Protein AF-A0A4Z1SW24-F1 (afdb_monomer_lite)

Sequence (104 aa):
MAGHVTGSALSKSWKSTTKVLSRKTKKPTHERIAADRAAHEARMLEKELQSQNNARIKAAAAKRKERRVRREEALMKGTQMISSKKAQKMTPKQRRAMNIIKVD

pLDDT: mean 75.92, std 16.0, range [43.38, 96.94]

Structure (mmCIF, N/CA/C/O backbone):
data_AF-A0A4Z1SW24-F1
#
_entry.id   AF-A0A4Z1SW24-F1
#
loop_
_atom_site.group_PDB
_atom_site.id
_atom_site.type_symbol
_atom_site.label_atom_id
_atom_site.label_alt_id
_atom_site.label_comp_id
_atom_site.label_asym_id
_atom_site.label_entity_id
_atom_site.label_seq_id
_atom_site.pdbx_PDB_ins_code
_atom_site.Cartn_x
_atom_site.Cartn_y
_atom_site.Cartn_z
_atom_site.occupancy
_atom_site.B_iso_or_equiv
_atom_site.auth_seq_id
_atom_site.auth_comp_id
_atom_site.auth_asym_id
_atom_site.auth_atom_id
_atom_site.pdbx_PDB_model_num
ATOM 1 N N . MET A 1 1 ? 98.381 20.927 -33.379 1.00 46.09 1 MET A N 1
ATOM 2 C CA . MET A 1 1 ? 97.637 21.781 -32.426 1.00 46.09 1 MET A CA 1
ATOM 3 C C . MET A 1 1 ? 96.355 22.241 -33.096 1.00 46.09 1 MET A C 1
ATOM 5 O O . MET A 1 1 ? 96.426 22.571 -34.269 1.00 46.09 1 MET A O 1
ATOM 9 N N . ALA A 1 2 ? 95.256 22.268 -32.331 1.00 43.56 2 ALA A N 1
ATOM 10 C CA . ALA A 1 2 ? 93.890 22.660 -32.715 1.00 43.56 2 ALA A CA 1
ATOM 11 C C . ALA A 1 2 ? 93.202 21.720 -33.733 1.00 43.56 2 ALA A C 1
ATOM 13 O O . ALA A 1 2 ? 93.764 21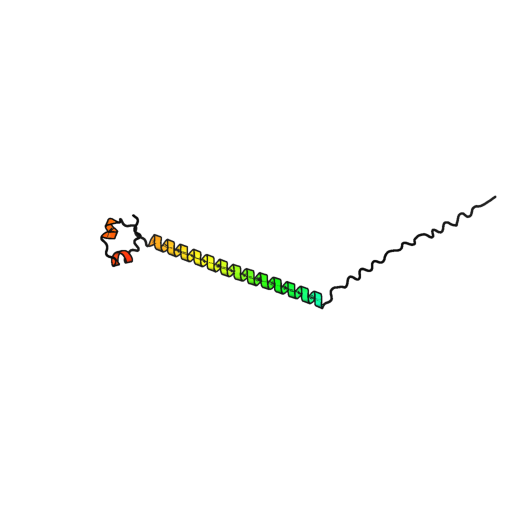.394 -34.763 1.00 43.56 2 ALA A O 1
ATOM 14 N N . GLY A 1 3 ? 91.994 21.209 -33.520 1.00 49.28 3 GLY A N 1
ATOM 15 C CA . GLY A 1 3 ? 91.053 21.355 -32.419 1.00 49.28 3 GLY A CA 1
ATOM 16 C C . GLY A 1 3 ? 90.027 20.224 -32.508 1.00 49.28 3 GLY A C 1
ATOM 17 O O . GLY A 1 3 ? 89.663 19.777 -33.595 1.00 49.28 3 GLY A O 1
ATOM 18 N N . HIS A 1 4 ? 89.609 19.727 -31.348 1.00 43.38 4 HIS A N 1
ATOM 19 C CA . HIS A 1 4 ? 88.555 18.735 -31.211 1.00 43.38 4 HIS A CA 1
ATOM 20 C C . HIS A 1 4 ? 87.237 19.295 -31.760 1.00 43.38 4 HIS A C 1
ATOM 22 O O . HIS A 1 4 ? 86.652 20.195 -31.164 1.00 43.38 4 HIS A O 1
ATOM 28 N N . VAL A 1 5 ? 86.727 18.732 -32.855 1.00 52.22 5 VAL A N 1
ATOM 29 C CA . VAL A 1 5 ? 85.311 18.880 -33.207 1.00 52.22 5 VAL A CA 1
ATOM 30 C C . VAL A 1 5 ? 84.553 17.795 -32.446 1.00 52.22 5 VAL A C 1
ATOM 32 O O . VAL A 1 5 ? 84.212 16.742 -32.982 1.00 52.22 5 VAL A O 1
ATOM 35 N N . THR A 1 6 ? 84.307 18.017 -31.153 1.00 61.47 6 THR A N 1
ATOM 36 C CA . THR A 1 6 ? 83.323 17.233 -30.393 1.00 61.47 6 THR A CA 1
ATOM 37 C C . THR A 1 6 ? 81.925 17.661 -30.828 1.00 61.47 6 THR A C 1
ATOM 39 O O . THR A 1 6 ? 81.242 18.410 -30.141 1.00 61.47 6 THR A O 1
ATOM 42 N N . GLY A 1 7 ? 81.530 17.221 -32.022 1.00 54.22 7 GLY A N 1
ATOM 43 C CA . GLY A 1 7 ? 80.200 17.435 -32.598 1.00 54.22 7 GLY A CA 1
ATOM 44 C C . GLY A 1 7 ? 79.377 16.152 -32.762 1.00 54.22 7 GLY A C 1
ATOM 45 O O . GLY A 1 7 ? 78.235 16.217 -33.203 1.00 54.22 7 GLY A O 1
ATOM 46 N N . SER A 1 8 ? 79.909 14.979 -32.393 1.00 53.50 8 SER A N 1
ATOM 47 C CA . SER A 1 8 ? 79.171 13.698 -32.422 1.00 53.50 8 SER A CA 1
ATOM 48 C C . SER A 1 8 ? 78.355 13.452 -31.150 1.00 53.50 8 SER A C 1
ATOM 50 O O . SER A 1 8 ? 78.374 12.373 -30.570 1.00 53.50 8 SER A O 1
ATOM 52 N N . ALA A 1 9 ? 77.604 14.464 -30.725 1.00 56.50 9 ALA A N 1
ATOM 53 C CA . ALA A 1 9 ? 76.535 14.312 -29.743 1.00 56.50 9 ALA A CA 1
ATOM 54 C C . ALA A 1 9 ? 75.215 14.851 -30.312 1.00 56.50 9 ALA A C 1
ATOM 56 O O . ALA A 1 9 ? 74.424 15.478 -29.616 1.00 56.50 9 ALA A O 1
ATOM 57 N N . LEU A 1 10 ? 74.954 14.588 -31.598 1.00 54.59 10 LEU A N 1
ATOM 58 C CA . LEU A 1 10 ? 73.584 14.566 -32.103 1.00 54.59 10 LEU A CA 1
ATOM 59 C C . LEU A 1 10 ? 72.898 13.347 -31.478 1.00 54.59 10 LEU A C 1
ATOM 61 O O . LEU A 1 10 ? 72.996 12.220 -31.964 1.00 54.59 10 LEU A O 1
ATOM 65 N N . SER A 1 11 ? 72.276 13.618 -30.336 1.00 58.59 11 SER A N 1
ATOM 66 C CA . SER A 1 11 ? 71.447 12.780 -29.476 1.00 58.59 11 SER A CA 1
ATOM 67 C C . SER A 1 11 ? 70.433 11.924 -30.248 1.00 58.59 11 SER A C 1
ATOM 69 O O . SER A 1 11 ? 69.245 12.220 -30.346 1.00 58.59 11 SER A O 1
ATOM 71 N N . LYS A 1 12 ? 70.883 10.786 -30.776 1.00 57.66 12 LYS A N 1
ATOM 72 C CA . LYS A 1 12 ? 70.006 9.753 -31.339 1.00 57.66 12 LYS A CA 1
ATOM 73 C C . LYS A 1 12 ? 69.612 8.743 -30.265 1.00 57.66 12 LYS A C 1
ATOM 75 O O . LYS A 1 12 ? 70.061 7.603 -30.302 1.00 57.66 12 LYS A O 1
ATOM 80 N N . SER A 1 13 ? 68.744 9.120 -29.329 1.00 62.22 13 SER A N 1
ATOM 81 C CA . SER A 1 13 ? 68.044 8.111 -28.513 1.00 62.22 13 SER A CA 1
ATOM 82 C C . SER A 1 13 ? 66.715 8.572 -27.914 1.00 62.22 13 SER A C 1
ATOM 84 O O . SER A 1 13 ? 66.354 8.170 -26.816 1.00 62.22 13 SER A O 1
ATOM 86 N N . TRP A 1 14 ? 65.901 9.332 -28.647 1.00 54.59 14 TRP A N 1
ATOM 87 C CA . TRP A 1 14 ? 64.477 9.468 -28.308 1.00 54.59 14 TRP A CA 1
ATOM 88 C C . TRP A 1 14 ? 63.616 8.576 -29.196 1.00 54.59 14 TRP A C 1
ATOM 90 O O . TRP A 1 14 ? 62.717 9.032 -29.895 1.00 54.59 14 TRP A O 1
ATOM 100 N N . LYS A 1 15 ? 63.850 7.260 -29.145 1.00 61.56 15 LYS A N 1
ATOM 101 C CA . LYS A 1 15 ? 62.774 6.318 -29.477 1.00 61.56 15 LYS A CA 1
ATOM 102 C C . LYS A 1 15 ? 61.886 6.174 -28.245 1.00 61.56 15 LYS A C 1
ATOM 104 O O . LYS A 1 15 ? 61.897 5.151 -27.566 1.00 61.56 15 LYS A O 1
ATOM 109 N N . SER A 1 16 ? 61.125 7.231 -27.953 1.00 57.12 16 SER A N 1
ATOM 110 C CA . SER A 1 16 ? 59.925 7.100 -27.135 1.00 57.12 16 SER A CA 1
ATOM 111 C C . SER A 1 16 ? 58.966 6.233 -27.935 1.00 57.12 16 SER A C 1
ATOM 113 O O . SER A 1 16 ? 58.281 6.699 -28.843 1.00 57.12 16 SER A O 1
ATOM 115 N N . THR A 1 17 ? 58.993 4.930 -27.670 1.00 60.16 17 THR A N 1
ATOM 116 C CA . THR A 1 17 ? 57.983 4.019 -28.198 1.00 60.16 17 THR A CA 1
ATOM 117 C C . THR A 1 17 ? 56.740 4.271 -27.362 1.00 60.16 17 THR A C 1
ATOM 119 O O . THR A 1 17 ? 56.462 3.563 -26.395 1.00 60.16 17 THR A O 1
ATOM 122 N N . THR A 1 18 ? 56.028 5.356 -27.665 1.00 60.00 18 THR A N 1
ATOM 123 C CA . THR A 1 18 ? 54.707 5.600 -27.108 1.00 60.00 18 THR A CA 1
ATOM 124 C C . THR A 1 18 ? 53.847 4.417 -27.517 1.00 60.00 18 THR A C 1
ATOM 126 O O . THR A 1 18 ? 53.480 4.243 -28.677 1.00 60.00 18 THR A O 1
ATOM 129 N N . LYS A 1 19 ? 53.561 3.542 -26.550 1.00 61.88 19 LYS A N 1
ATOM 130 C CA . LYS A 1 19 ? 52.544 2.507 -26.687 1.00 61.88 19 LYS A CA 1
ATOM 131 C C . LYS A 1 19 ? 51.244 3.257 -26.970 1.00 61.88 19 LYS A C 1
ATOM 133 O O . LYS A 1 19 ? 50.606 3.759 -26.046 1.00 61.88 19 LYS A O 1
ATOM 138 N N . VAL A 1 20 ? 50.863 3.382 -28.240 1.00 62.56 20 VAL A N 1
ATOM 139 C CA . VAL A 1 20 ? 49.527 3.844 -28.612 1.00 62.56 20 VAL A CA 1
ATOM 140 C C . VAL A 1 20 ? 48.590 2.714 -28.220 1.00 62.56 20 VAL A C 1
ATOM 142 O O . VAL A 1 20 ? 48.241 1.844 -29.013 1.00 62.56 20 VAL A O 1
ATOM 145 N N . LEU A 1 21 ? 48.219 2.683 -26.941 1.00 61.12 21 LEU A N 1
ATOM 146 C CA . LEU A 1 21 ? 47.108 1.884 -26.473 1.00 61.12 21 LEU A CA 1
ATOM 147 C C . LEU A 1 21 ? 45.860 2.574 -27.018 1.00 61.12 21 LEU A C 1
ATOM 149 O O . LEU A 1 21 ? 45.226 3.367 -26.322 1.00 61.12 21 LEU A O 1
ATOM 153 N N . SER A 1 22 ? 45.532 2.316 -28.288 1.00 59.78 22 SER A N 1
ATOM 154 C CA . SER A 1 22 ? 44.246 2.714 -28.838 1.00 59.78 22 SER A CA 1
ATOM 155 C C . SER A 1 22 ? 43.200 1.904 -28.082 1.00 59.78 22 SER A C 1
ATOM 157 O O . SER A 1 22 ? 42.841 0.785 -28.460 1.00 59.78 22 SER A O 1
ATOM 159 N N . ARG A 1 23 ? 42.721 2.441 -26.960 1.00 63.31 23 ARG A N 1
ATOM 160 C CA . ARG A 1 23 ? 41.455 2.001 -26.402 1.00 63.31 23 ARG A CA 1
ATOM 161 C C . ARG A 1 23 ? 40.442 2.386 -27.463 1.00 63.31 23 ARG A C 1
ATOM 163 O O . ARG A 1 23 ? 40.027 3.537 -27.537 1.00 63.31 23 ARG A O 1
ATOM 170 N N . LYS A 1 24 ? 40.080 1.431 -28.322 1.00 60.97 24 LYS A N 1
ATOM 171 C CA . LYS A 1 24 ? 38.838 1.501 -29.083 1.00 60.97 24 LYS A CA 1
ATOM 172 C C . LYS A 1 24 ? 37.730 1.459 -28.037 1.00 60.97 24 LYS A C 1
ATOM 174 O O . LYS A 1 24 ? 37.173 0.402 -27.754 1.00 60.97 24 LYS A O 1
ATOM 179 N N . THR A 1 25 ? 37.464 2.592 -27.395 1.00 62.03 25 THR A N 1
ATOM 180 C CA . THR A 1 25 ? 36.224 2.835 -26.679 1.00 62.03 25 THR A CA 1
ATOM 181 C C . THR A 1 25 ? 35.155 2.770 -27.753 1.00 62.03 25 THR A C 1
ATOM 183 O O . THR A 1 25 ? 34.875 3.743 -28.448 1.00 6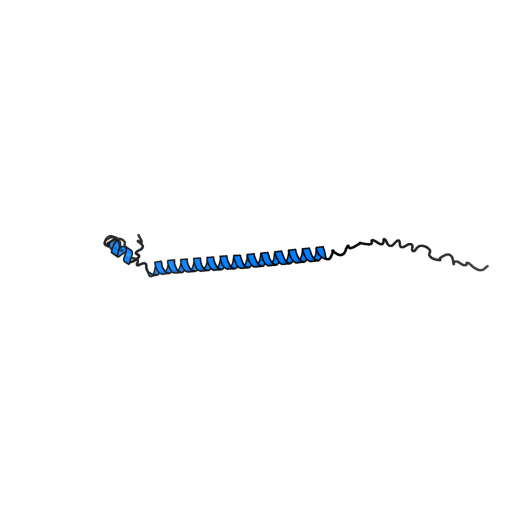2.03 25 THR A O 1
ATOM 186 N N . LYS A 1 26 ? 34.632 1.561 -27.987 1.00 66.56 26 LYS A N 1
ATOM 187 C CA . LYS A 1 26 ? 33.449 1.366 -28.815 1.00 66.56 26 LYS A CA 1
ATOM 188 C C . LYS A 1 26 ? 32.371 2.192 -28.130 1.00 66.56 26 LYS A C 1
ATOM 190 O O . LYS A 1 26 ? 31.879 1.793 -27.075 1.00 66.56 26 LYS A O 1
ATOM 195 N N . LYS A 1 27 ? 32.097 3.386 -28.665 1.00 68.56 27 LYS A N 1
ATOM 196 C CA . LYS A 1 27 ? 30.977 4.201 -28.203 1.00 68.56 27 LYS A CA 1
ATOM 197 C C . LYS A 1 27 ? 29.752 3.282 -28.219 1.00 68.56 27 LYS A C 1
ATOM 199 O O . LYS A 1 27 ? 29.608 2.528 -29.189 1.00 68.56 27 LYS A O 1
ATOM 204 N N . PRO A 1 28 ? 28.939 3.257 -27.151 1.00 67.69 28 PRO A N 1
ATOM 205 C CA . PRO A 1 28 ? 27.744 2.433 -27.149 1.00 67.69 28 PRO A CA 1
ATOM 206 C C . PRO A 1 28 ? 26.934 2.770 -28.400 1.00 67.69 28 PRO A C 1
ATOM 208 O O . PRO A 1 28 ? 26.774 3.942 -28.749 1.00 67.69 28 PRO A O 1
ATOM 211 N N . THR A 1 29 ? 26.507 1.735 -29.122 1.00 78.38 29 THR A N 1
ATOM 212 C CA . THR A 1 29 ? 25.648 1.917 -30.289 1.00 78.38 29 THR A CA 1
ATOM 213 C C . THR A 1 29 ? 24.360 2.601 -29.842 1.00 78.38 29 THR A C 1
ATOM 215 O O . THR A 1 29 ? 23.932 2.450 -28.696 1.00 78.38 29 THR A O 1
ATOM 218 N N . HIS A 1 30 ? 23.742 3.363 -30.741 1.00 79.81 30 HIS A N 1
ATOM 219 C CA . HIS A 1 30 ? 22.489 4.068 -30.465 1.00 79.81 30 HIS A CA 1
ATOM 220 C C . HIS A 1 30 ? 21.419 3.138 -29.857 1.00 79.81 30 HIS A C 1
ATOM 222 O O . HIS A 1 30 ? 20.726 3.515 -28.917 1.00 79.81 30 HIS A O 1
ATOM 228 N N . GLU A 1 31 ? 21.371 1.886 -30.315 1.00 81.00 31 GLU A N 1
ATOM 229 C CA . GLU A 1 31 ? 20.504 0.824 -29.788 1.00 81.00 31 GLU A CA 1
ATOM 230 C C . GLU A 1 31 ? 20.747 0.516 -28.305 1.00 81.00 31 GLU A C 1
ATOM 232 O O . GLU A 1 31 ? 19.794 0.385 -27.542 1.00 81.00 31 GLU A O 1
ATOM 237 N N . ARG A 1 32 ? 22.012 0.451 -27.861 1.00 82.44 32 ARG A N 1
ATOM 238 C CA . ARG A 1 32 ? 22.345 0.206 -26.448 1.00 82.44 32 ARG A CA 1
ATOM 239 C C . ARG A 1 32 ? 21.920 1.375 -25.568 1.00 82.44 32 ARG A C 1
ATOM 241 O O . ARG A 1 32 ? 21.357 1.158 -24.505 1.00 82.44 32 ARG A O 1
ATOM 248 N N . ILE A 1 33 ? 22.121 2.606 -26.042 1.00 85.75 33 ILE A N 1
ATOM 249 C CA . ILE A 1 33 ? 21.683 3.812 -25.324 1.00 85.75 33 ILE A CA 1
ATOM 250 C C . ILE A 1 33 ? 20.152 3.839 -25.204 1.00 85.75 33 ILE A C 1
ATOM 252 O O . ILE A 1 33 ? 19.626 4.178 -24.146 1.00 85.75 33 ILE A O 1
ATOM 256 N N . ALA A 1 34 ? 19.432 3.473 -26.268 1.00 87.44 34 ALA A N 1
ATOM 257 C CA . ALA A 1 34 ? 17.974 3.402 -26.255 1.00 87.44 34 ALA A CA 1
ATOM 258 C C . ALA A 1 34 ? 17.459 2.316 -25.295 1.00 87.44 34 ALA A C 1
ATOM 260 O O . ALA A 1 34 ? 16.552 2.582 -24.508 1.00 87.44 34 ALA A O 1
ATOM 261 N N . ALA A 1 35 ? 18.073 1.130 -25.302 1.00 88.06 35 ALA A N 1
ATOM 262 C CA . ALA A 1 35 ? 17.725 0.045 -24.387 1.00 88.06 35 ALA A CA 1
ATOM 263 C C . ALA A 1 35 ? 17.974 0.422 -22.916 1.00 88.06 35 ALA A C 1
ATOM 265 O O . ALA A 1 35 ? 17.112 0.192 -22.068 1.00 88.06 35 ALA A O 1
ATOM 266 N N . ASP A 1 36 ? 19.107 1.065 -22.618 1.00 90.75 36 ASP A N 1
ATOM 267 C CA . ASP A 1 36 ? 19.434 1.519 -21.262 1.00 90.75 36 ASP A CA 1
ATOM 268 C C . ASP A 1 36 ? 18.443 2.585 -20.763 1.00 90.75 36 ASP A C 1
ATOM 270 O O . ASP A 1 36 ? 18.028 2.550 -19.600 1.00 90.75 36 ASP A O 1
ATOM 274 N N . ARG A 1 37 ? 18.013 3.504 -21.642 1.00 92.00 37 ARG A N 1
ATOM 275 C CA . ARG A 1 37 ? 16.969 4.497 -21.329 1.00 92.00 37 ARG A CA 1
ATOM 276 C C . ARG A 1 37 ? 15.621 3.836 -21.063 1.00 92.00 37 ARG A C 1
ATOM 278 O O . ARG A 1 37 ? 15.033 4.099 -20.019 1.00 92.00 37 ARG A O 1
ATOM 285 N N . ALA A 1 38 ? 15.180 2.928 -21.931 1.00 92.25 38 ALA A N 1
ATOM 286 C CA . ALA A 1 38 ? 13.917 2.213 -21.753 1.00 92.25 38 ALA A CA 1
ATOM 287 C C . ALA A 1 38 ? 13.903 1.389 -20.452 1.00 92.25 38 ALA A C 1
ATOM 289 O O . ALA A 1 38 ? 12.935 1.422 -19.694 1.00 92.25 38 ALA A O 1
ATOM 290 N N . ALA A 1 39 ? 15.007 0.707 -20.129 1.00 93.69 39 ALA A N 1
ATOM 291 C CA . ALA A 1 39 ? 15.148 -0.034 -18.876 1.00 93.69 39 ALA A CA 1
ATOM 292 C C . ALA A 1 39 ? 15.180 0.887 -17.644 1.00 93.69 39 ALA A C 1
ATOM 294 O O . ALA A 1 39 ? 14.740 0.511 -16.554 1.00 93.69 39 ALA A O 1
ATOM 295 N N . HIS A 1 40 ? 15.726 2.096 -17.776 1.00 94.06 40 HIS A N 1
ATOM 296 C CA . HIS A 1 40 ? 15.668 3.098 -16.718 1.00 94.06 40 HIS A CA 1
ATOM 297 C C . HIS A 1 40 ? 14.236 3.609 -16.509 1.00 94.06 40 HIS A C 1
ATOM 299 O O . HIS A 1 40 ? 13.756 3.608 -15.378 1.00 94.06 40 HIS A O 1
ATOM 305 N N . GLU A 1 41 ? 13.535 3.978 -17.579 1.00 95.31 41 GLU A N 1
ATOM 306 C CA . GLU A 1 41 ? 12.142 4.436 -17.532 1.00 95.31 41 GLU A CA 1
ATOM 307 C C . GLU A 1 41 ? 11.214 3.373 -16.936 1.00 95.31 41 GLU A C 1
ATOM 309 O O . GLU A 1 41 ? 10.446 3.679 -16.024 1.00 95.31 41 GLU A O 1
ATOM 314 N N . ALA A 1 42 ? 11.357 2.109 -17.344 1.00 94.75 42 ALA A N 1
ATOM 315 C CA . ALA A 1 42 ? 10.599 0.997 -16.776 1.00 94.75 42 ALA A CA 1
ATOM 316 C C . ALA A 1 42 ? 10.812 0.862 -15.258 1.00 94.75 42 ALA A C 1
ATOM 318 O O . ALA A 1 42 ? 9.845 0.750 -14.505 1.00 94.75 42 ALA A O 1
ATOM 319 N N . ARG A 1 43 ? 12.064 0.959 -14.783 1.00 95.12 43 ARG A N 1
ATOM 320 C CA . ARG A 1 43 ? 12.378 0.928 -13.342 1.00 95.12 43 ARG A CA 1
ATOM 321 C C . ARG A 1 43 ? 11.789 2.116 -12.585 1.00 95.12 43 ARG A C 1
ATOM 323 O O . ARG A 1 43 ? 11.413 1.971 -11.423 1.00 95.12 43 ARG A O 1
ATOM 330 N N . MET A 1 44 ? 11.726 3.292 -13.205 1.00 95.31 44 MET A N 1
ATOM 331 C CA . MET A 1 44 ? 11.105 4.467 -12.590 1.00 95.31 44 MET A CA 1
ATOM 332 C C . MET A 1 44 ? 9.587 4.304 -12.485 1.00 95.31 44 MET A C 1
ATOM 334 O O . MET A 1 44 ? 9.023 4.582 -11.427 1.00 95.31 44 MET A O 1
ATOM 338 N N . LEU A 1 45 ? 8.941 3.784 -13.531 1.00 95.50 45 LEU A N 1
ATOM 339 C CA . LEU A 1 45 ? 7.508 3.485 -13.524 1.00 95.50 45 LEU A CA 1
ATOM 340 C C . LEU A 1 45 ? 7.150 2.414 -12.487 1.00 95.50 45 LEU A C 1
ATOM 342 O O . LEU A 1 45 ? 6.171 2.568 -11.761 1.00 95.50 45 LEU A O 1
ATOM 346 N N . GLU A 1 46 ? 7.957 1.361 -12.362 1.00 95.81 46 GLU A N 1
ATOM 347 C CA . GLU A 1 46 ? 7.750 0.316 -11.355 1.00 95.81 46 GLU A CA 1
ATOM 348 C C . GLU A 1 46 ? 7.823 0.877 -9.927 1.00 95.81 46 GLU A C 1
ATOM 350 O O . GLU A 1 46 ? 6.941 0.612 -9.106 1.00 95.81 46 GLU A O 1
ATOM 355 N N . LYS A 1 47 ? 8.824 1.720 -9.642 1.00 96.56 47 LYS A N 1
ATOM 356 C CA . LYS A 1 47 ? 8.945 2.407 -8.346 1.00 96.56 47 LYS A CA 1
ATOM 357 C C . LYS A 1 47 ? 7.742 3.298 -8.053 1.00 96.56 47 LYS A C 1
ATOM 359 O O . LYS A 1 47 ? 7.259 3.308 -6.920 1.00 96.56 47 LYS A O 1
ATOM 364 N N . GLU A 1 48 ? 7.248 4.023 -9.052 1.00 96.38 48 GLU A N 1
ATOM 365 C CA . GLU A 1 48 ? 6.073 4.884 -8.906 1.00 96.38 48 GLU A CA 1
ATOM 366 C C . GLU A 1 48 ? 4.815 4.057 -8.602 1.00 96.38 48 GLU A C 1
ATOM 368 O O . GLU A 1 48 ? 4.110 4.328 -7.628 1.00 96.38 48 GLU A O 1
ATOM 373 N N . LEU A 1 49 ? 4.576 2.975 -9.348 1.00 96.00 49 LEU A N 1
ATOM 374 C CA . LEU A 1 49 ? 3.461 2.059 -9.091 1.00 96.00 49 LEU A CA 1
ATOM 375 C C . LEU A 1 49 ? 3.539 1.436 -7.693 1.00 96.00 49 LEU A C 1
ATOM 377 O O . LEU A 1 49 ? 2.531 1.348 -6.984 1.00 96.00 49 LEU A O 1
ATOM 381 N N . GLN A 1 50 ? 4.735 1.034 -7.262 1.00 96.94 50 GLN A N 1
ATOM 382 C CA . GLN A 1 50 ? 4.951 0.496 -5.923 1.00 96.94 50 GLN A CA 1
ATOM 383 C C . GLN A 1 50 ? 4.674 1.551 -4.841 1.00 96.94 50 GLN A C 1
ATOM 385 O O . GLN A 1 50 ? 4.008 1.255 -3.846 1.00 96.94 50 GLN A O 1
ATOM 390 N N . SER A 1 51 ? 5.131 2.789 -5.041 1.00 95.88 51 SER A N 1
ATOM 391 C CA . SER A 1 51 ? 4.868 3.919 -4.144 1.00 95.88 51 SER A CA 1
ATOM 392 C C . SER A 1 51 ? 3.367 4.188 -4.001 1.00 95.88 51 SER A C 1
ATOM 394 O O . SER A 1 51 ? 2.844 4.247 -2.883 1.00 95.88 51 SER A O 1
ATOM 396 N N . GLN A 1 52 ? 2.641 4.245 -5.119 1.00 95.56 52 GLN A N 1
ATOM 397 C CA . GLN A 1 52 ? 1.193 4.458 -5.130 1.00 95.56 52 GLN A CA 1
ATOM 398 C C . GLN A 1 52 ? 0.431 3.320 -4.443 1.00 95.56 52 GLN A C 1
ATOM 400 O O . GLN A 1 52 ? -0.481 3.571 -3.648 1.00 95.56 52 GLN A O 1
ATOM 405 N N . ASN A 1 53 ? 0.819 2.066 -4.684 1.00 96.50 53 ASN A N 1
ATOM 406 C CA . ASN A 1 53 ? 0.229 0.919 -3.995 1.00 96.50 53 ASN A CA 1
ATOM 407 C C . ASN A 1 53 ? 0.480 0.974 -2.485 1.00 96.50 53 ASN A C 1
ATOM 409 O O . ASN A 1 53 ? -0.455 0.808 -1.698 1.00 96.50 53 ASN A O 1
ATOM 413 N N . ASN A 1 54 ? 1.701 1.298 -2.065 1.00 95.88 54 ASN A N 1
ATOM 414 C CA . ASN A 1 54 ? 2.034 1.468 -0.654 1.00 95.88 54 ASN A CA 1
ATOM 415 C C . ASN A 1 54 ? 1.218 2.597 -0.007 1.00 95.88 54 ASN A C 1
ATOM 417 O O . ASN A 1 54 ? 0.727 2.437 1.114 1.00 95.88 54 ASN A O 1
ATOM 421 N N . ALA A 1 55 ? 1.015 3.716 -0.707 1.00 95.88 55 ALA A N 1
ATOM 422 C CA . ALA A 1 55 ? 0.173 4.812 -0.235 1.00 95.88 55 ALA A CA 1
ATOM 423 C C . ALA A 1 55 ? -1.290 4.370 -0.050 1.00 95.88 55 ALA A C 1
ATOM 425 O O . ALA A 1 55 ? -1.889 4.638 0.995 1.00 95.88 55 ALA A O 1
ATOM 426 N N . ARG A 1 56 ? -1.850 3.619 -1.009 1.00 94.50 56 ARG A N 1
ATOM 427 C CA . ARG A 1 56 ? -3.209 3.056 -0.915 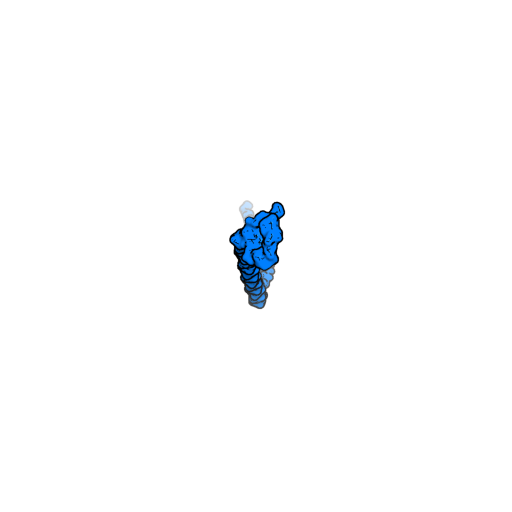1.00 94.50 56 ARG A CA 1
ATOM 428 C C . ARG A 1 56 ? -3.352 2.090 0.261 1.00 94.50 56 ARG A C 1
ATOM 430 O O . ARG A 1 56 ? -4.326 2.185 1.009 1.00 94.50 56 ARG A O 1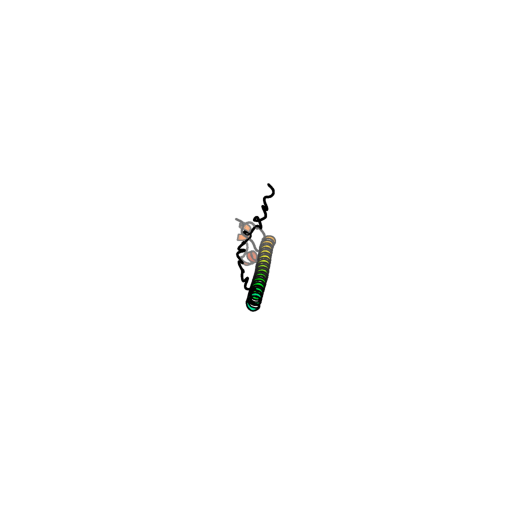
ATOM 437 N N . ILE A 1 57 ? -2.376 1.203 0.469 1.00 95.19 57 ILE A N 1
ATOM 438 C CA . ILE A 1 57 ? -2.360 0.260 1.598 1.00 95.19 57 ILE A CA 1
ATOM 439 C C . ILE A 1 57 ? -2.321 1.018 2.930 1.00 95.19 57 ILE A C 1
ATOM 441 O O . ILE A 1 57 ? -3.128 0.736 3.819 1.00 95.19 57 ILE A O 1
ATOM 445 N N . LYS A 1 58 ? -1.440 2.019 3.062 1.00 95.81 58 LYS A N 1
ATOM 446 C CA . LYS A 1 58 ? -1.346 2.861 4.267 1.00 95.81 58 LYS A CA 1
ATOM 447 C C . LYS A 1 58 ? -2.651 3.610 4.540 1.00 95.81 58 LYS A C 1
ATOM 449 O O . LYS A 1 58 ? -3.138 3.587 5.670 1.00 95.81 58 LYS A O 1
ATOM 454 N N . ALA A 1 59 ? -3.261 4.207 3.518 1.00 94.19 59 ALA A N 1
ATOM 455 C CA . ALA A 1 59 ? -4.542 4.897 3.652 1.00 94.19 59 ALA A CA 1
ATOM 456 C C . ALA A 1 59 ? -5.671 3.942 4.080 1.00 94.19 59 ALA A C 1
ATOM 458 O O . ALA A 1 59 ? -6.476 4.271 4.955 1.00 94.19 59 ALA A O 1
ATOM 459 N N . ALA A 1 60 ? -5.717 2.731 3.516 1.00 94.56 60 ALA A N 1
ATOM 460 C CA . ALA A 1 60 ? -6.682 1.711 3.916 1.00 94.56 60 ALA A CA 1
ATOM 461 C C . ALA A 1 60 ? -6.471 1.258 5.372 1.00 94.56 60 ALA A C 1
ATOM 463 O O . ALA A 1 60 ? -7.441 1.123 6.121 1.00 94.56 60 ALA A O 1
ATOM 464 N N . ALA A 1 61 ? -5.219 1.064 5.796 1.00 95.00 61 ALA A N 1
ATOM 465 C CA . ALA A 1 61 ? -4.879 0.720 7.174 1.00 95.00 61 ALA A CA 1
ATOM 466 C C . ALA A 1 61 ? -5.285 1.829 8.160 1.00 95.00 61 ALA A C 1
ATOM 468 O O . ALA A 1 61 ? -5.898 1.535 9.188 1.00 95.00 61 ALA A O 1
ATOM 469 N N . ALA A 1 62 ? -5.034 3.097 7.818 1.00 94.75 62 ALA A N 1
ATOM 470 C CA . ALA A 1 62 ? -5.445 4.245 8.623 1.00 94.75 62 ALA A CA 1
ATOM 471 C C . ALA A 1 62 ? -6.972 4.299 8.804 1.00 94.75 62 ALA A C 1
ATOM 473 O O . ALA A 1 62 ? -7.451 4.360 9.936 1.00 94.75 62 ALA A O 1
ATOM 474 N N . LYS A 1 63 ? -7.747 4.148 7.717 1.00 94.00 63 LYS A N 1
ATOM 475 C CA . LYS A 1 63 ? -9.221 4.092 7.785 1.00 94.00 63 LYS A CA 1
ATOM 476 C C . LYS A 1 63 ? -9.729 2.923 8.633 1.00 94.00 63 LYS A C 1
ATOM 478 O O . LYS A 1 63 ? -10.720 3.061 9.348 1.00 94.00 63 LYS A O 1
ATOM 483 N N . ARG A 1 64 ? -9.078 1.754 8.566 1.00 93.06 64 ARG A N 1
ATOM 484 C CA . ARG A 1 64 ? -9.427 0.599 9.416 1.00 93.06 64 ARG A CA 1
ATOM 485 C C . ARG A 1 64 ? -9.175 0.896 10.892 1.00 93.06 64 ARG A C 1
ATOM 487 O O . ARG A 1 64 ? -10.047 0.609 11.709 1.00 93.06 64 ARG A O 1
ATOM 494 N N . LYS A 1 65 ? -8.024 1.490 11.220 1.00 94.25 65 LYS A N 1
ATOM 495 C CA . LYS A 1 65 ? -7.683 1.893 12.590 1.00 94.25 65 LYS A CA 1
ATOM 496 C C . LYS A 1 65 ? -8.694 2.903 13.129 1.00 94.25 65 LYS A C 1
ATOM 498 O O . LYS A 1 65 ? -9.226 2.701 14.211 1.00 94.25 65 LYS A O 1
ATOM 503 N N . GLU A 1 66 ? -9.028 3.922 12.346 1.00 93.00 66 GLU A N 1
ATOM 504 C CA . GLU A 1 66 ? -10.026 4.926 12.717 1.00 93.00 66 GLU A CA 1
ATOM 505 C C . GLU A 1 66 ? -11.407 4.304 12.969 1.00 93.00 66 GLU A C 1
ATOM 507 O O . GLU A 1 66 ? -12.035 4.570 13.992 1.00 93.00 66 GLU A O 1
ATOM 512 N N . ARG A 1 67 ? -11.875 3.413 12.083 1.00 91.38 67 ARG A N 1
ATOM 513 C CA . ARG A 1 67 ? -13.142 2.689 12.290 1.00 91.38 67 ARG A CA 1
ATOM 514 C C . ARG A 1 67 ? -13.125 1.838 13.555 1.00 91.38 67 ARG A C 1
ATOM 516 O O . ARG A 1 67 ? -14.157 1.733 14.211 1.00 91.38 67 ARG A O 1
ATOM 523 N N . ARG A 1 68 ? -11.990 1.214 13.878 1.00 90.19 68 ARG A N 1
ATOM 524 C CA . ARG A 1 68 ? -11.829 0.437 15.109 1.00 90.19 68 ARG A CA 1
ATOM 525 C C . ARG A 1 68 ? -11.945 1.338 16.336 1.00 90.19 68 ARG A C 1
ATOM 527 O O . ARG A 1 68 ? -12.776 1.045 17.183 1.00 90.19 68 ARG A O 1
ATOM 534 N N . VAL A 1 69 ? -11.214 2.452 16.367 1.00 89.62 69 VAL A N 1
ATOM 535 C CA . VAL A 1 69 ? -11.287 3.431 17.464 1.00 89.62 69 VAL A CA 1
ATOM 536 C C . VAL A 1 69 ? -12.714 3.948 17.633 1.00 89.62 69 VAL A C 1
ATOM 538 O O . VAL A 1 69 ? -13.256 3.864 18.725 1.00 89.62 69 VAL A O 1
ATOM 541 N N . ARG A 1 70 ? -13.393 4.363 16.553 1.00 85.94 70 ARG A N 1
ATOM 542 C CA . ARG A 1 70 ? -14.796 4.809 16.642 1.00 85.94 70 ARG A CA 1
ATOM 543 C C . ARG A 1 70 ? -15.739 3.727 17.171 1.00 85.94 70 ARG A C 1
ATOM 545 O O . ARG A 1 70 ? -16.682 4.046 17.884 1.00 85.94 70 ARG A O 1
ATOM 552 N N . ARG A 1 71 ? -15.529 2.455 16.805 1.00 81.69 71 ARG A N 1
ATOM 553 C CA . ARG A 1 71 ? -16.322 1.334 17.341 1.00 81.69 71 ARG A CA 1
ATOM 554 C C . ARG A 1 71 ? -16.059 1.134 18.827 1.00 81.69 71 ARG A C 1
ATOM 556 O O . ARG A 1 71 ? -17.013 0.963 19.570 1.00 81.69 71 ARG A O 1
ATOM 563 N N . GLU A 1 72 ? -14.800 1.165 19.246 1.00 82.19 72 GLU A N 1
ATOM 564 C CA . GLU A 1 72 ? -14.414 1.052 20.654 1.00 82.19 72 GLU A CA 1
ATOM 565 C C . GLU A 1 72 ? -14.978 2.229 21.467 1.00 82.19 72 GLU A C 1
ATOM 567 O O . GLU A 1 72 ? -15.625 2.008 22.482 1.00 82.19 72 GLU A O 1
ATOM 572 N N . GLU A 1 73 ? -14.872 3.465 20.977 1.00 80.50 73 GLU A N 1
ATOM 573 C CA . GLU A 1 73 ? -15.486 4.643 21.603 1.00 80.50 73 GLU A CA 1
ATOM 574 C C . GLU A 1 73 ? -17.015 4.553 21.671 1.00 80.50 73 GLU A C 1
ATOM 576 O O . GLU A 1 73 ? -17.604 4.912 22.687 1.00 80.50 73 GLU A O 1
ATOM 581 N N . ALA A 1 74 ? -17.675 4.078 20.610 1.00 71.69 74 ALA A N 1
ATOM 582 C CA . ALA A 1 74 ? -19.124 3.889 20.601 1.00 71.69 74 ALA A CA 1
ATOM 583 C C . ALA A 1 74 ? -19.558 2.800 21.590 1.00 71.69 74 ALA A C 1
ATOM 585 O O . ALA A 1 74 ? -20.568 2.964 22.274 1.00 71.69 74 ALA A O 1
ATOM 586 N N . LEU A 1 75 ? -18.782 1.717 21.703 1.00 70.12 75 LEU A N 1
ATOM 587 C CA . LEU A 1 75 ? -18.993 0.694 22.721 1.00 70.12 75 LEU A CA 1
ATOM 588 C C . LEU A 1 75 ? -18.827 1.292 24.117 1.00 70.12 75 LEU A C 1
ATOM 590 O O . LEU A 1 75 ? -19.722 1.113 24.929 1.00 70.12 75 LEU A O 1
ATOM 594 N N . MET A 1 76 ? -17.767 2.061 24.381 1.00 69.69 76 MET A N 1
ATOM 595 C CA . MET A 1 76 ? -17.515 2.688 25.687 1.00 69.69 76 MET A CA 1
ATOM 596 C C . MET A 1 76 ? -18.559 3.752 26.063 1.00 69.69 76 MET A C 1
ATOM 598 O O . MET A 1 76 ? -18.964 3.838 27.215 1.00 69.69 76 MET A O 1
ATOM 602 N N . LYS A 1 77 ? -19.040 4.554 25.105 1.00 68.31 77 LYS A N 1
ATOM 603 C CA . LYS A 1 77 ? -20.097 5.555 25.346 1.00 68.31 77 LYS A CA 1
ATOM 604 C C . LYS A 1 77 ? -21.482 4.924 25.507 1.00 68.31 77 LYS A C 1
ATOM 606 O O . LYS A 1 77 ? -22.319 5.468 26.219 1.00 68.31 77 LYS A O 1
ATOM 611 N N . GLY A 1 78 ? -21.736 3.809 24.823 1.00 62.66 78 GLY A N 1
ATOM 612 C CA . GLY A 1 78 ? -23.008 3.089 24.875 1.00 62.66 78 GLY A CA 1
ATOM 613 C C . GLY A 1 78 ? -23.096 2.035 25.979 1.00 62.66 78 GLY A C 1
ATOM 614 O O . GLY A 1 78 ? -24.177 1.495 26.193 1.00 62.66 78 GLY A O 1
ATOM 615 N N . THR A 1 79 ? -21.995 1.718 26.662 1.00 63.41 79 THR A N 1
ATOM 616 C CA . THR A 1 79 ? -21.964 0.711 27.727 1.00 63.41 79 THR A CA 1
ATOM 617 C C . THR A 1 79 ? -22.324 1.339 29.061 1.00 63.41 79 THR A C 1
ATOM 619 O O . THR A 1 79 ? -21.576 2.124 29.635 1.00 63.41 79 THR A O 1
ATOM 622 N N . GLN A 1 80 ? -23.489 0.967 29.588 1.00 64.19 80 GLN A N 1
ATOM 623 C CA . GLN A 1 80 ? -23.825 1.260 30.975 1.00 64.19 80 GLN A CA 1
ATOM 624 C C . GLN A 1 80 ? -23.290 0.154 31.883 1.00 64.19 80 GLN A C 1
ATOM 626 O O . GLN A 1 80 ? -23.711 -1.002 31.808 1.00 64.19 80 GLN A O 1
ATOM 631 N N . MET A 1 81 ? -22.376 0.538 32.769 1.00 62.25 81 MET A N 1
ATOM 632 C CA . MET A 1 81 ? -21.872 -0.309 33.844 1.00 62.25 81 MET A CA 1
ATOM 633 C C . MET A 1 81 ? -22.968 -0.455 34.905 1.00 62.25 81 MET A C 1
ATOM 635 O O . MET A 1 81 ? -23.314 0.507 35.590 1.00 62.25 81 MET A O 1
ATOM 639 N N . ILE A 1 82 ? -23.546 -1.649 35.034 1.00 67.69 82 ILE A N 1
ATOM 640 C CA . ILE A 1 82 ? -24.530 -1.962 36.079 1.00 67.69 82 ILE A CA 1
ATOM 641 C C . ILE A 1 82 ? -24.085 -3.185 36.877 1.00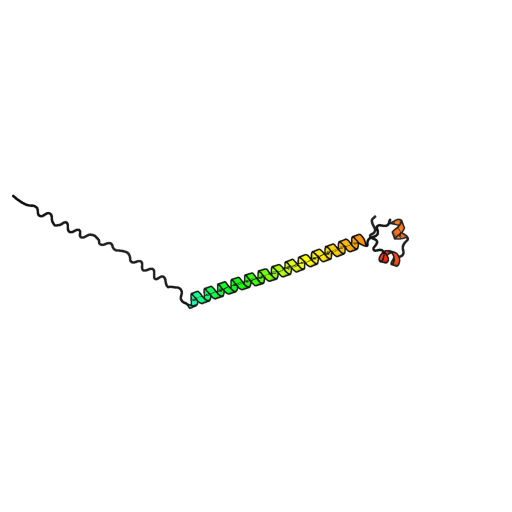 67.6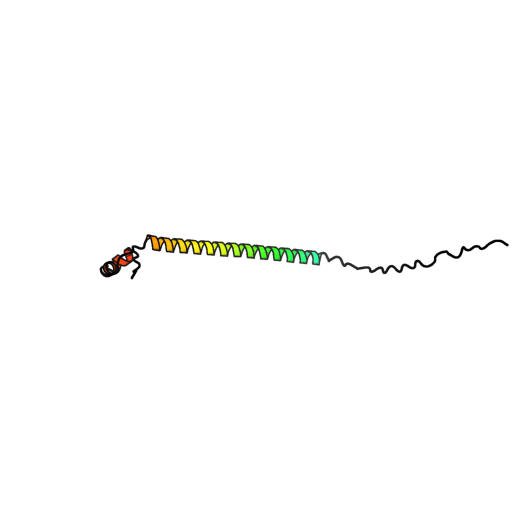9 82 ILE A C 1
ATOM 643 O O . ILE A 1 82 ? -23.460 -4.095 36.339 1.00 67.69 82 ILE A O 1
ATOM 647 N N . SER A 1 83 ? -24.443 -3.227 38.162 1.00 71.00 83 SER A N 1
ATOM 648 C CA . SER A 1 83 ? -24.077 -4.345 39.035 1.00 71.00 83 SER A CA 1
ATOM 649 C C . SER A 1 83 ? -24.654 -5.679 38.547 1.00 71.00 83 SER A C 1
ATOM 651 O O . SER A 1 83 ? -25.770 -5.743 38.015 1.00 71.00 83 SER A O 1
ATOM 653 N N . SER A 1 84 ? -23.922 -6.768 38.791 1.00 70.75 84 SER A N 1
ATOM 654 C CA . SER A 1 84 ? -24.301 -8.134 38.399 1.00 70.75 84 SER A CA 1
ATOM 655 C C . SER A 1 84 ? -25.702 -8.534 38.894 1.00 70.75 84 SER A C 1
ATOM 657 O O . SER A 1 84 ? -26.505 -9.065 38.120 1.00 70.75 84 SER A O 1
ATOM 659 N N . LYS A 1 85 ? -26.057 -8.171 40.138 1.00 75.44 85 LYS A N 1
ATOM 660 C CA . LYS A 1 85 ? -27.404 -8.356 40.718 1.00 75.44 85 LYS A CA 1
ATOM 661 C C . LYS A 1 85 ? -28.498 -7.633 39.929 1.00 75.44 85 LYS A C 1
ATOM 663 O O . LYS A 1 85 ? -29.595 -8.169 39.780 1.00 75.44 85 LYS A O 1
ATOM 668 N N . LYS A 1 86 ? -28.236 -6.422 39.425 1.00 74.19 86 LYS A N 1
ATOM 669 C CA . LYS A 1 86 ? -29.203 -5.653 38.624 1.00 74.19 86 LYS A CA 1
ATOM 670 C C . LYS A 1 86 ? -29.317 -6.225 37.209 1.00 74.19 86 LYS A C 1
ATOM 672 O O . LYS A 1 86 ? -30.426 -6.373 36.707 1.00 74.19 86 LYS A O 1
ATOM 677 N N . ALA A 1 87 ? -28.200 -6.645 36.613 1.00 74.56 87 ALA A N 1
ATOM 678 C CA . ALA A 1 87 ? -28.174 -7.283 35.297 1.00 74.56 87 ALA A CA 1
ATOM 679 C C . ALA A 1 87 ? -28.897 -8.645 35.271 1.00 74.56 87 ALA A C 1
ATOM 681 O O . ALA A 1 87 ? -29.532 -8.990 34.271 1.00 74.56 87 ALA A O 1
ATOM 682 N N . GLN A 1 88 ? -28.830 -9.427 36.354 1.00 77.88 88 GLN A N 1
ATOM 683 C CA . GLN A 1 88 ? -29.534 -10.712 36.467 1.00 77.88 88 GLN A CA 1
ATOM 684 C C . GLN A 1 88 ? -31.058 -10.558 36.544 1.00 77.88 88 GLN A C 1
ATOM 686 O O . GLN A 1 88 ? -31.765 -11.403 36.003 1.00 77.88 88 GLN A O 1
ATOM 691 N N . LYS A 1 89 ? -31.559 -9.464 37.133 1.00 84.19 89 LYS A N 1
ATOM 692 C CA . LYS A 1 89 ? -32.999 -9.163 37.230 1.00 84.19 89 LYS A CA 1
ATOM 693 C C . LYS A 1 89 ? -33.617 -8.637 35.925 1.00 84.19 89 LYS A C 1
ATOM 695 O O . LYS A 1 89 ? -34.831 -8.493 35.848 1.00 84.19 89 LYS A O 1
ATOM 700 N N . MET A 1 90 ? -32.807 -8.333 34.908 1.00 81.62 90 MET A N 1
ATOM 701 C CA . MET A 1 90 ? -33.278 -7.811 33.621 1.00 81.62 90 MET A CA 1
ATOM 702 C C . MET A 1 90 ? -33.550 -8.924 32.606 1.00 81.62 90 MET A C 1
ATOM 704 O O . MET A 1 90 ? -32.797 -9.895 32.492 1.00 81.62 90 MET A O 1
ATOM 708 N N . THR A 1 91 ? -34.587 -8.730 31.789 1.00 84.00 91 THR A N 1
ATOM 709 C CA . THR A 1 91 ? -34.889 -9.631 30.670 1.00 84.00 91 THR A CA 1
ATOM 710 C C . THR A 1 91 ? -33.806 -9.548 29.582 1.00 84.00 91 THR A C 1
ATOM 712 O O . THR A 1 91 ? -33.148 -8.512 29.424 1.00 84.00 91 THR A O 1
ATOM 715 N N . PRO A 1 92 ? -33.623 -10.597 28.756 1.00 79.25 92 PRO A N 1
ATOM 716 C CA . PRO A 1 92 ? -32.694 -10.558 27.624 1.00 79.25 92 PRO A CA 1
ATOM 717 C C . PRO A 1 92 ? -32.934 -9.379 26.668 1.00 79.25 92 PRO A C 1
ATOM 719 O O . PRO A 1 92 ? -31.974 -8.802 26.159 1.00 79.25 92 PRO A O 1
ATOM 722 N N . LYS A 1 93 ? -34.199 -8.982 26.466 1.00 79.38 93 LYS A N 1
ATOM 723 C CA . LYS A 1 93 ? -34.578 -7.847 25.612 1.00 79.38 93 LYS A CA 1
ATOM 724 C C . LYS A 1 93 ? -34.098 -6.513 26.194 1.00 79.38 93 LYS A C 1
ATOM 726 O O . LYS A 1 93 ? -33.506 -5.717 25.473 1.00 79.38 93 LYS A O 1
ATOM 731 N N . GLN A 1 94 ? -34.266 -6.308 27.502 1.00 77.56 94 GLN A N 1
ATOM 732 C CA . GLN A 1 94 ? -33.779 -5.110 28.198 1.00 77.56 94 GLN A CA 1
ATOM 733 C C . GLN A 1 94 ? -32.246 -5.062 28.267 1.00 77.56 94 GLN A C 1
ATOM 735 O O . GLN A 1 94 ? -31.663 -3.993 28.117 1.00 77.56 94 GLN A O 1
ATOM 740 N N . ARG A 1 95 ? -31.576 -6.212 28.440 1.00 73.62 95 ARG A N 1
ATOM 741 C CA . ARG A 1 95 ? -30.104 -6.273 28.450 1.00 73.62 95 ARG A CA 1
ATOM 742 C C . ARG A 1 95 ? -29.482 -5.867 27.114 1.00 73.62 95 ARG A C 1
ATOM 744 O O . ARG A 1 95 ? -28.516 -5.111 27.100 1.00 73.62 95 ARG A O 1
ATOM 751 N N . ARG A 1 96 ? -30.054 -6.340 26.001 1.00 73.38 96 ARG A N 1
ATOM 752 C CA . ARG A 1 96 ? -29.600 -5.994 24.642 1.00 73.38 96 ARG A CA 1
ATOM 753 C C . ARG A 1 96 ? -29.828 -4.522 24.305 1.00 73.38 96 ARG A C 1
ATOM 755 O O . ARG A 1 96 ? -28.988 -3.932 23.643 1.00 73.38 96 ARG A O 1
ATOM 762 N N . ALA A 1 97 ? -30.922 -3.928 24.783 1.00 71.81 97 ALA A N 1
ATOM 763 C CA . ALA A 1 97 ? -31.216 -2.513 24.553 1.00 71.81 97 ALA A CA 1
ATOM 764 C C . ALA A 1 97 ? -30.189 -1.560 25.197 1.00 71.81 97 ALA A C 1
ATOM 766 O O . ALA A 1 97 ? -30.040 -0.433 24.743 1.00 71.81 97 ALA A O 1
ATOM 767 N N . MET A 1 98 ? -29.485 -2.008 26.240 1.00 68.88 98 MET A N 1
ATOM 768 C CA . MET A 1 98 ? -28.595 -1.168 27.051 1.00 68.88 98 MET A CA 1
ATOM 769 C C . MET A 1 98 ? -27.098 -1.434 26.816 1.00 68.88 98 MET A C 1
ATOM 771 O O . MET A 1 98 ? -26.278 -0.848 27.514 1.00 68.88 98 MET A O 1
ATOM 775 N N . ASN A 1 99 ? -26.733 -2.340 25.892 1.00 65.81 99 ASN A N 1
ATOM 776 C CA . ASN A 1 99 ? -25.341 -2.747 25.633 1.00 65.81 99 ASN A CA 1
ATOM 777 C C . ASN A 1 99 ? -24.533 -3.020 26.922 1.00 65.81 99 ASN A C 1
ATOM 779 O O . ASN A 1 99 ? -23.402 -2.569 27.067 1.00 65.81 99 ASN A O 1
ATOM 783 N N . ILE A 1 100 ? -25.117 -3.728 27.893 1.00 63.22 100 ILE A N 1
ATOM 784 C CA . ILE A 1 100 ? -24.482 -3.953 29.201 1.00 63.22 100 ILE A CA 1
ATOM 785 C C . ILE A 1 100 ? -23.334 -4.960 29.065 1.00 63.22 100 ILE A C 1
ATOM 787 O O . ILE A 1 100 ? -23.571 -6.135 28.770 1.00 63.22 100 ILE A O 1
ATOM 791 N N . ILE A 1 101 ? -22.106 -4.524 29.353 1.00 56.84 101 ILE A N 1
ATOM 792 C CA . ILE A 1 101 ? -20.979 -5.419 29.640 1.00 56.84 101 ILE A CA 1
ATOM 793 C C . ILE A 1 101 ? -21.104 -5.823 31.111 1.00 56.84 101 ILE A C 1
ATOM 795 O O . ILE A 1 101 ? -21.129 -4.967 31.994 1.00 56.84 101 ILE A O 1
ATOM 799 N N . LYS A 1 102 ? -21.237 -7.128 31.383 1.00 51.62 102 LYS A N 1
ATOM 800 C CA . LYS A 1 102 ? -21.080 -7.640 32.749 1.00 51.62 102 LYS A CA 1
ATOM 801 C C . LYS A 1 102 ? -19.656 -7.328 33.193 1.00 51.62 102 LYS A C 1
ATOM 803 O O . LYS A 1 102 ? -18.714 -7.748 32.529 1.00 51.62 102 LYS A O 1
ATOM 808 N N . VAL A 1 103 ? -19.532 -6.613 34.298 1.00 47.72 103 VAL A N 1
ATOM 809 C CA . VAL A 1 103 ? -18.278 -6.489 35.031 1.00 47.72 103 VAL A CA 1
ATOM 810 C C . VAL A 1 103 ? -18.517 -7.225 36.334 1.00 47.72 103 VAL A C 1
ATOM 812 O O . VAL A 1 103 ? -19.464 -6.895 37.055 1.00 47.72 103 VAL A O 1
ATOM 815 N N . ASP A 1 104 ? -17.781 -8.317 36.502 1.00 48.62 104 ASP A N 1
ATOM 816 C CA . ASP A 1 104 ? -17.864 -9.192 37.669 1.00 48.62 104 ASP A CA 1
ATOM 817 C C . ASP A 1 104 ? -17.320 -8.492 38.921 1.00 48.62 104 ASP A C 1
ATOM 819 O O . ASP A 1 104 ? -16.339 -7.721 38.795 1.00 48.62 104 ASP A O 1
#

Secondary structure (DSSP, 8-state):
--------------------------PPPHHHHHHHHHHHHHHHHHHHHHHHHHHHHHHHHHHHHHHHHHHHHHHHHH-----HHHHHTS-HHHHHHTTPPP--

Radius of gyration: 44.98 Å; chains: 1; bounding box: 132×33×74 Å

Foldseek 3Di:
DDDDPPPPPPPPDPPPVPPPPPPPPVPPPPVRVVVVVVVVVVVVVVVVVVVVVVVVVVVVVVVVVVVVVVVVVCLVVQEDEDAPVVLVPDDPVVCVVRSYDHDD

Organism: Giardia muris (NCBI:txid5742)